Protein 8B97 (pdb70)

Sequence (151 aa):
SNEYNPPLGIAFRLCGLASDRVLFSRVSPSPEVFHHPKSEVYPPDQWFVAIIPPGSGQNAGCYAIKSKNNTGKVLFSRMSPDPRVGHIDGDGKYPPDNWFKFEEAGSGKYAGYFRLRAVASDTVLVSRTSTGTDTQVINYPATSAKYDDQYFTILFD

Secondary structure (DSSP, 8-state):
--EE---SSS-BEEEETTT-EEEEE-SSSS-SEEEEETTS--GGG-EEEEE--GGGTT-EEEEETTT-PEEEE-SSSS-SEEEESSSS-SGGG-EEEEE--GGGTT-EEEEEGGGTEEEEE-SSS-GGGSEEEEETTS---GGG-EEEE--

Solvent-accessible surface area: 7299 Å² total; per-residue (Å²): 118,88,93,52,92,5,49,99,83,85,31,0,3,0,7,1,51,48,11,74,61,0,3,4,0,47,103,77,88,100,60,78,24,31,3,47,59,92,99,85,73,110,96,21,0,57,0,27,7,39,75,16,91,64,184,42,68,22,12,19,0,0,47,1,126,65,30,28,41,0,2,13,0,50,116,80,87,118,87,80,16,7,23,59,81,22,84,13,142,94,91,24,0,26,0,50,0,20,32,16,86,63,156,29,65,52,57,0,0,0,54,0,83,65,15,58,1,0,3,3,0,53,68,94,51,53,84,143,61,12,19,24,5,71,63,2,109,57,46,116,118,60,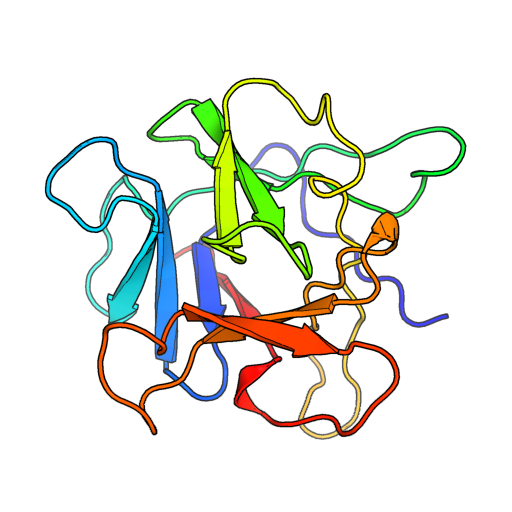24,1,10,0,25,21,44,104,127

Structure (mmCIF, N/CA/C/O backbone):
data_8B97
#
_entry.id   8B97
#
_cell.length_a   52.472
_cell.length_b   61.026
_cell.length_c   44.549
_cell.angle_alpha   90.000
_cell.angle_beta   90.000
_cell.angle_gamma   90.000
#
_symmetry.space_group_name_H-M   'P 21 21 2'
#
loop_
_entity.id
_entity.type
_entity.pdbx_description
1 polymer 'Beta-trefoil domain of the LBL lectin'
2 branched beta-D-galactopyranose-(1-4)-2-acetamido-2-deoxy-beta-D-glucopyranose
3 water water
#
loop_
_atom_site.group_PDB
_atom_site.id
_atom_site.type_symbol
_atom_site.label_atom_id
_atom_site.label_alt_id
_atom_site.label_comp_id
_atom_site.label_asym_id
_atom_site.label_entity_id
_atom_site.label_seq_id
_atom_site.pdbx_PDB_ins_code
_atom_site.Cartn_x
_atom_site.Cartn_y
_atom_site.Cartn_z
_atom_site.occupancy
_atom_site.B_iso_or_equiv
_atom_site.auth_seq_id
_atom_site.auth_comp_id
_atom_site.auth_asym_id
_atom_site.auth_atom_id
_atom_site.pdbx_PDB_model_num
ATOM 1 N N . SER A 1 2 ? 72.69073 -6.02274 50.02575 1.000 19.29817 2 SER A N 1
ATOM 2 C CA . SER A 1 2 ? 71.60711 -6.64248 50.77680 1.000 17.27266 2 SER A CA 1
ATOM 3 C C . SER A 1 2 ? 70.61550 -5.58840 51.25335 1.000 14.18989 2 SER A C 1
ATOM 4 O O . SER A 1 2 ? 70.90743 -4.39266 51.25837 1.000 13.79047 2 SER A O 1
ATOM 9 N N . ASN A 1 3 ? 69.42533 -6.04497 51.63734 1.000 12.65801 3 ASN A N 1
ATOM 10 C CA . ASN A 1 3 ? 68.42022 -5.22005 52.28951 1.000 10.90473 3 ASN A CA 1
ATOM 11 C C . ASN A 1 3 ? 67.87240 -4.12183 51.38702 1.000 8.87089 3 ASN A C 1
ATOM 12 O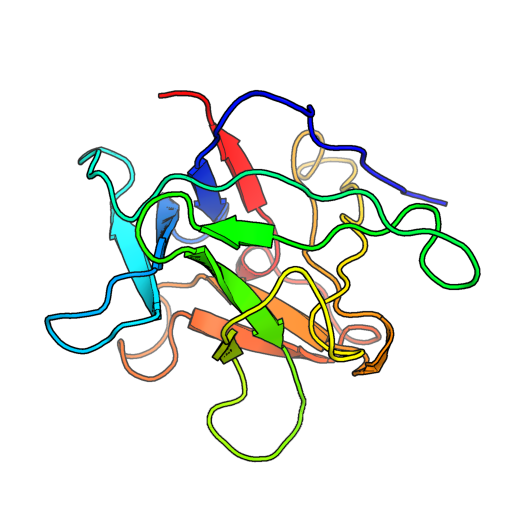 O . ASN A 1 3 ? 67.43081 -3.08639 51.88542 1.000 9.26670 3 ASN A O 1
ATOM 23 N N . GLU A 1 4 ? 67.86111 -4.31064 50.07135 1.000 9.28755 4 GLU A N 1
ATOM 24 C CA . GLU A 1 4 ? 67.20432 -3.33895 49.20962 1.000 8.23906 4 GLU A CA 1
ATOM 25 C C . GLU A 1 4 ? 65.69076 -3.49000 49.32543 1.000 6.76321 4 GLU A C 1
ATOM 26 O O . GLU A 1 4 ? 65.15344 -4.59478 49.21261 1.000 9.16284 4 GLU A O 1
ATOM 38 N N . TYR A 1 5 ? 65.00011 -2.38764 49.53781 1.000 5.94355 5 TYR A N 1
ATOM 39 C CA . TYR A 1 5 ? 63.54695 -2.33099 49.50133 1.000 5.72770 5 TYR A CA 1
ATOM 40 C C . TYR A 1 5 ? 63.14902 -1.53951 48.26289 1.000 4.83617 5 TYR A C 1
ATOM 41 O O . TYR A 1 5 ? 63.76553 -0.51547 47.95244 1.000 5.64014 5 TYR A O 1
ATOM 59 N N . ASN A 1 6 ? 62.12161 -2.01194 47.55129 1.000 5.59229 6 ASN A N 1
ATOM 60 C CA . ASN A 1 6 ? 61.63882 -1.34535 46.34477 1.000 5.91033 6 ASN A CA 1
ATOM 61 C C . ASN A 1 6 ? 60.24246 -0.79811 46.55905 1.000 5.85154 6 ASN A C 1
ATOM 62 O O . ASN A 1 6 ? 59.29167 -1.58699 46.68642 1.000 8.18798 6 ASN A O 1
ATOM 73 N N . PRO A 1 7 ? 60.05637 0.51701 46.55750 1.000 5.52787 7 PRO A N 1
ATOM 74 C CA . PRO A 1 7 ? 58.72279 1.06909 46.64512 1.000 6.23848 7 PRO A CA 1
ATOM 75 C C . PRO A 1 7 ? 57.96560 0.84353 45.35280 1.000 5.13328 7 PRO A C 1
ATOM 76 O O . PRO A 1 7 ? 58.56279 0.67869 44.27957 1.000 5.95098 7 PRO A O 1
ATOM 87 N N . PRO A 1 8 ? 56.64296 0.85499 45.41873 1.000 5.97008 8 PRO A N 1
ATOM 88 C CA . PRO A 1 8 ? 55.83565 0.77219 44.20442 1.000 5.78403 8 PRO A CA 1
ATOM 89 C C . PRO A 1 8 ? 56.02217 1.99715 43.33043 1.000 5.42632 8 PRO A C 1
ATOM 90 O O . PRO A 1 8 ? 56.25460 3.10857 43.81512 1.000 6.21153 8 PRO A O 1
ATOM 101 N N . LEU A 1 9 ? 55.85908 1.78722 42.02802 1.000 6.34934 9 LEU A N 1
ATOM 102 C CA . LEU A 1 9 ? 55.97981 2.84070 41.03717 1.000 7.51951 9 LEU A CA 1
ATOM 103 C C . LEU A 1 9 ? 54.60362 3.19607 40.50091 1.000 8.13836 9 LEU A C 1
ATOM 104 O O . LEU A 1 9 ? 53.69747 2.36623 40.48300 1.000 8.76301 9 LEU A O 1
ATOM 120 N N . GLY A 1 10 ? 54.46162 4.43839 40.04914 1.000 9.62504 10 GLY A N 1
ATOM 121 C CA . GLY A 1 10 ? 53.24315 4.82814 39.36264 1.000 11.70517 10 GLY A CA 1
ATOM 122 C C . GLY A 1 10 ? 52.02973 4.97543 40.25033 1.000 9.25376 10 GLY A C 1
ATOM 123 O O . GLY A 1 10 ? 50.89960 4.95219 39.77136 1.000 9.88706 10 GLY A O 1
ATOM 127 N N . ILE A 1 11 ? 52.23882 5.13532 41.54508 1.000 6.99998 11 ILE A N 1
ATOM 128 C CA . ILE A 1 11 ? 51.18205 5.35009 42.52351 1.000 4.70917 11 ILE A CA 1
ATOM 129 C C . ILE A 1 11 ? 51.79012 6.20866 43.61523 1.000 3.59123 11 ILE A C 1
ATOM 130 O O . ILE A 1 11 ? 52.93356 5.97532 44.02676 1.000 6.10158 11 ILE A O 1
ATOM 146 N N . ALA A 1 12 ? 51.04674 7.20234 44.07349 1.000 3.20509 12 ALA A N 1
ATOM 147 C CA . ALA A 1 12 ? 51.56932 8.05336 45.12572 1.000 3.47389 12 ALA A CA 1
ATOM 148 C C . ALA A 1 12 ? 51.36501 7.41871 46.49655 1.000 2.39633 12 ALA A C 1
ATOM 149 O O . ALA A 1 12 ? 50.40302 6.68175 46.74259 1.000 3.46931 12 ALA A O 1
ATOM 156 N N . PHE A 1 13 ? 52.29086 7.73668 47.39733 1.000 2.35860 13 PHE A N 1
ATOM 157 C CA . PHE A 1 13 ? 52.26432 7.20952 48.75150 1.000 2.41610 13 PHE A CA 1
ATOM 158 C C . PHE A 1 13 ? 52.66880 8.29123 49.73993 1.000 2.57518 13 PHE A C 1
ATOM 159 O O . PHE A 1 13 ? 53.26193 9.32150 49.38541 1.000 2.75424 13 PHE A O 1
ATOM 176 N N . ARG A 1 14 ? 52.33675 8.03143 51.00393 1.000 2.88578 14 ARG A N 1
ATOM 177 C CA . ARG A 1 14 ? 52.83466 8.80139 52.13358 1.000 2.41331 14 ARG A CA 1
ATOM 178 C C . ARG A 1 14 ? 53.95177 8.00734 52.80937 1.000 2.04632 14 ARG A C 1
ATOM 179 O O . ARG A 1 14 ? 53.95185 6.76893 52.78999 1.000 2.91479 14 ARG A O 1
ATOM 200 N N . LEU A 1 15 ? 54.89900 8.73236 53.41112 1.000 2.46704 15 LEU A N 1
ATOM 201 C CA . LEU A 1 15 ? 56.03339 8.15474 54.13268 1.000 2.20808 15 LEU A CA 1
ATOM 202 C C . LEU A 1 15 ? 55.86001 8.46883 55.61476 1.000 1.93393 15 LEU A C 1
ATOM 203 O O . LEU A 1 15 ? 55.98722 9.62897 56.01922 1.000 2.46168 15 LEU A O 1
ATOM 219 N N . CYS A 1 16 ? 55.55908 7.44537 56.40307 1.000 2.53038 16 CYS A N 1
ATOM 220 C CA . CYS A 1 16 ? 55.22128 7.60144 57.81208 1.000 2.76257 16 CYS A CA 1
ATOM 221 C C . CYS A 1 16 ? 56.35965 7.10077 58.69076 1.000 2.25733 16 CYS A C 1
ATOM 222 O O . CYS A 1 16 ? 56.82239 5.96881 58.52950 1.000 3.10289 16 CYS A O 1
ATOM 230 N N . GLY A 1 17 ? 56.77923 7.93538 59.63776 1.000 2.63107 17 GLY A N 1
ATOM 231 C CA . GLY A 1 17 ? 57.81386 7.53457 60.57018 1.000 2.70439 17 GLY A CA 1
ATOM 232 C C . GLY A 1 17 ? 57.30837 6.56674 61.63067 1.000 3.05047 17 GLY A C 1
ATOM 233 O O . GLY A 1 17 ? 56.24099 6.74825 62.22323 1.000 4.65752 17 GLY A O 1
ATOM 237 N N . LEU A 1 18 ? 58.10431 5.52975 61.88610 1.000 3.38858 18 LEU A N 1
ATOM 238 C CA . LEU A 1 18 ? 57.79515 4.56791 62.93871 1.000 4.34935 18 LEU A CA 1
ATOM 239 C C . LEU A 1 18 ? 57.71460 5.24005 64.30448 1.000 4.44232 18 LEU A C 1
ATOM 240 O O . LEU A 1 18 ? 56.77970 4.99844 65.07698 1.000 6.39406 18 LEU A O 1
ATOM 256 N N . ALA A 1 19 ? 58.71494 6.05699 64.63448 1.000 4.51952 19 ALA A N 1
ATOM 257 C CA . ALA A 1 19 ? 58.77194 6.65526 65.96370 1.000 5.49375 19 ALA A CA 1
ATOM 258 C C . ALA A 1 19 ? 57.79281 7.80869 66.11437 1.00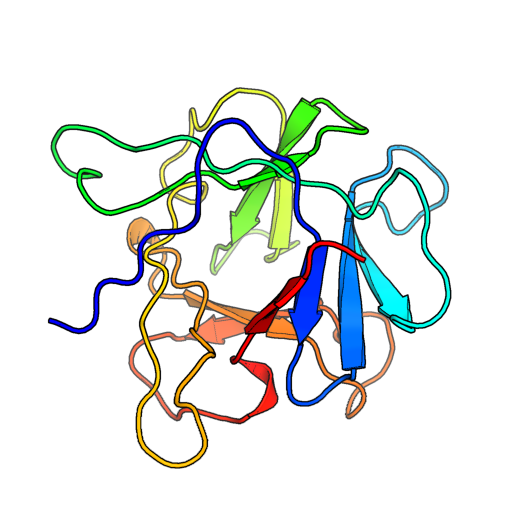0 4.73687 19 ALA A C 1
ATOM 259 O O . ALA A 1 19 ? 57.24110 8.02902 67.19443 1.000 7.50310 19 ALA A O 1
ATOM 266 N N . SER A 1 20 ? 57.56179 8.55357 65.05276 1.000 4.58233 20 SER A N 1
ATOM 267 C CA . SER A 1 20 ? 56.80925 9.79024 65.13990 1.000 4.79270 20 SER A CA 1
ATOM 268 C C . SER A 1 20 ? 55.32933 9.61243 64.85013 1.000 4.62324 20 SER A C 1
ATOM 269 O O . SER A 1 20 ? 54.53122 10.45353 65.26412 1.000 5.71398 20 SER A O 1
ATOM 277 N N . ASP A 1 21 ? 54.94652 8.57644 64.10443 1.000 4.29761 21 ASP A N 1
ATOM 278 C CA . ASP A 1 21 ? 53.58665 8.46703 63.58068 1.000 4.47615 21 ASP A CA 1
ATOM 279 C C . ASP A 1 21 ? 53.20029 9.71590 62.79387 1.000 3.78405 21 ASP A C 1
ATOM 280 O O . ASP A 1 21 ? 52.02353 10.08569 62.72203 1.000 5.11307 21 ASP A O 1
ATOM 289 N N . ARG A 1 22 ? 54.18729 10.33823 62.16027 1.000 3.04461 22 ARG A N 1
ATOM 290 C CA . ARG A 1 22 ? 53.98793 11.49802 61.31287 1.000 2.90241 22 ARG A CA 1
ATOM 291 C C . ARG A 1 22 ? 54.52049 11.21385 59.91285 1.000 2.51166 22 ARG A C 1
ATOM 292 O O . ARG A 1 22 ? 55.48613 10.46818 59.74013 1.000 2.86608 22 ARG A O 1
ATOM 313 N N . VAL A 1 23 ? 53.85822 11.82595 58.92575 1.000 2.40588 23 VAL A N 1
ATOM 314 C CA . VAL A 1 23 ? 54.20451 11.65151 57.52206 1.000 2.23781 23 VAL A CA 1
ATOM 315 C C . VAL A 1 23 ? 54.96607 12.86695 57.02485 1.000 1.74983 23 VAL A C 1
ATOM 316 O O . VAL A 1 23 ? 54.66380 14.01040 57.37314 1.000 2.32468 23 VAL A O 1
ATOM 329 N N . LEU A 1 24 ? 55.94944 12.61703 56.16843 1.000 1.95294 24 LEU A N 1
ATOM 330 C CA . LEU A 1 24 ? 56.71524 13.69793 55.57026 1.000 2.18489 24 LEU A CA 1
ATOM 331 C C . LEU A 1 24 ? 55.83665 14.51299 54.62523 1.000 1.95309 24 LEU A C 1
ATOM 332 O O . LEU A 1 24 ? 54.85215 14.02080 54.07525 1.000 2.35914 24 LEU A O 1
ATOM 348 N N . PHE A 1 25 ? 56.22449 15.76600 54.39534 1.000 2.11960 25 PHE A N 1
ATOM 349 C CA . PHE A 1 25 ? 55.52712 16.56901 53.40544 1.000 2.16223 25 PHE A CA 1
ATOM 350 C C . PHE A 1 25 ? 56.47029 17.55749 52.73887 1.000 2.28990 25 PHE A C 1
ATOM 351 O O . PHE A 1 25 ? 57.54056 17.88529 53.25798 1.000 2.51539 25 PHE A O 1
ATOM 368 N N . SER A 1 26 ? 56.01351 18.03556 51.57344 1.000 2.12628 26 SER A N 1
ATOM 369 C CA . SER A 1 26 ? 56.68839 19.03417 50.74826 1.000 2.39550 26 SER A CA 1
ATOM 370 C C . SER A 1 26 ? 55.63957 20.01677 50.25213 1.000 2.32014 26 SER A C 1
ATOM 371 O O . SER A 1 26 ? 54.70415 19.61450 49.55244 1.000 2.78266 26 SER A O 1
ATOM 379 N N . ARG A 1 27 ? 55.78297 21.28734 50.61643 1.000 2.79111 27 ARG A N 1
ATOM 380 C CA . ARG A 1 27 ? 54.84410 22.32908 50.21876 1.000 3.04509 27 ARG A CA 1
ATOM 381 C C . ARG A 1 27 ? 55.64165 23.60076 49.95789 1.000 4.20024 27 ARG A C 1
ATOM 382 O O . ARG A 1 27 ? 56.75404 23.76830 50.45087 1.000 5.52843 27 ARG A O 1
ATOM 403 N N . VAL A 1 28 ? 55.08547 24.51755 49.17694 1.000 5.68560 28 VAL A N 1
ATOM 404 C CA . VAL A 1 28 ? 55.80523 25.76943 48.96602 1.000 8.04111 28 VAL A CA 1
ATOM 405 C C . VAL A 1 28 ? 55.46905 26.80222 50.03085 1.000 6.80546 28 VAL A C 1
ATOM 406 O O . VAL A 1 28 ? 56.21872 27.77089 50.19346 1.000 8.70131 28 VAL A O 1
ATOM 419 N N . SER A 1 29 ? 54.37124 26.62205 50.75519 1.000 6.10855 29 SER A N 1
ATOM 420 C CA . SER A 1 29 ? 53.97609 27.52765 51.82023 1.000 5.98798 29 SER A CA 1
ATOM 421 C C . SER A 1 29 ? 52.98949 26.79291 52.70007 1.000 5.30088 29 SER A C 1
ATOM 422 O O . SER A 1 29 ? 52.32308 25.86615 52.23667 1.000 5.19292 29 SER A O 1
ATOM 430 N N . PRO A 1 30 ? 52.86710 27.18405 53.97106 1.000 5.66240 30 PRO A N 1
ATOM 431 C CA . PRO A 1 30 ? 53.74664 28.10014 54.69206 1.000 5.55364 30 PRO A CA 1
ATOM 432 C C . PRO A 1 30 ? 55.05894 27.40487 55.06385 1.000 5.14602 30 PRO A C 1
ATOM 433 O O . PRO A 1 30 ? 55.26044 26.22504 54.77481 1.000 4.81857 30 PRO A O 1
ATOM 444 N N . SER A 1 31 ? 55.94141 28.13941 55.71909 1.000 5.54015 31 SER A N 1
ATOM 445 C CA . SER A 1 31 ? 57.12333 27.53506 56.30991 1.000 5.35321 31 SER A CA 1
ATOM 446 C C . SER A 1 31 ? 56.73175 26.74614 57.56127 1.000 4.89071 31 SER A C 1
ATOM 447 O O . SER A 1 31 ? 55.84823 27.17583 58.30987 1.000 6.48351 31 SER A O 1
ATOM 455 N N . PRO A 1 32 ? 57.37139 25.59089 57.82687 1.000 4.69379 32 PRO A N 1
ATOM 456 C CA . PRO A 1 32 ? 58.43045 24.97152 57.03242 1.000 4.62441 32 PRO A CA 1
ATOM 457 C C . PRO A 1 32 ? 57.88603 24.27661 55.79094 1.000 3.80583 32 PRO A C 1
ATOM 458 O O . PRO A 1 32 ? 56.79644 23.69103 55.81274 1.000 3.94416 32 PRO A O 1
ATOM 469 N N . GLU A 1 33 ? 58.68050 24.32365 54.72084 1.000 4.11732 33 GLU A N 1
ATOM 470 C CA . GLU A 1 33 ? 58.29565 23.70204 53.46128 1.000 4.03932 33 GLU A CA 1
ATOM 471 C C . GLU A 1 33 ? 58.41851 22.18402 53.49685 1.000 3.41603 33 GLU A C 1
ATOM 472 O O . GLU A 1 33 ? 57.63549 21.49135 52.83500 1.000 3.45869 33 GLU A O 1
ATOM 484 N N . VAL A 1 34 ? 59.41344 21.66486 54.21234 1.000 3.24175 34 VAL A N 1
ATOM 485 C CA . VAL A 1 34 ? 59.64758 20.23068 54.34812 1.000 2.95506 34 VAL A CA 1
ATOM 486 C C . VAL A 1 34 ? 59.62303 19.92692 55.83820 1.000 3.13002 34 VAL A C 1
ATOM 487 O O . VAL A 1 34 ? 60.43355 20.47042 56.59631 1.000 4.52079 34 VAL A O 1
ATOM 500 N N . PHE A 1 35 ? 58.69332 19.08306 56.26130 1.000 2.68313 35 PHE A N 1
ATOM 501 C CA . PHE A 1 35 ? 58.50761 18.77430 57.67697 1.000 2.97704 35 PHE A CA 1
ATOM 502 C C . PHE A 1 35 ? 57.65873 17.50227 57.72784 1.000 2.24995 35 PHE A C 1
ATOM 503 O O . PHE A 1 35 ? 57.68060 16.69992 56.78821 1.000 2.85833 35 PHE A O 1
ATOM 520 N N . HIS A 1 36 ? 56.94966 17.29023 58.82972 1.000 1.94206 36 HIS A N 1
ATOM 521 C CA . HIS A 1 36 ? 56.11504 16.10779 58.97323 1.000 2.14176 36 HIS A CA 1
ATOM 522 C C . HIS A 1 36 ? 54.82687 16.48839 59.70160 1.000 2.21224 36 HIS A C 1
ATOM 523 O O . HIS A 1 36 ? 54.73419 17.54664 60.33431 1.000 3.01539 36 HIS A O 1
ATOM 537 N N . HIS A 1 37 ? 53.82199 15.61643 59.58585 1.000 2.50559 37 HIS A N 1
ATOM 538 C CA . HIS A 1 37 ? 52.47966 15.93414 60.05170 1.000 2.40427 37 HIS A CA 1
ATOM 539 C C . HIS A 1 37 ? 51.82144 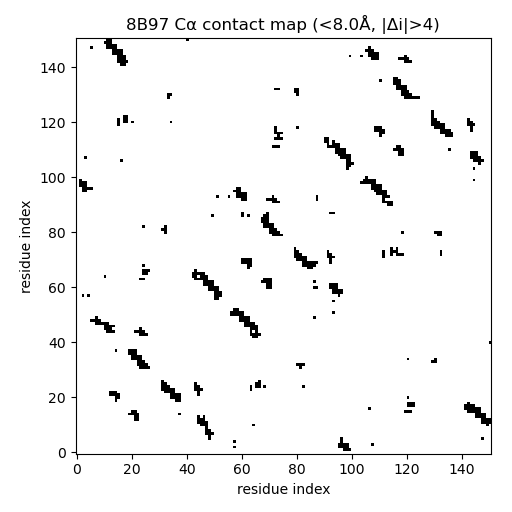14.68395 60.61645 1.000 2.35720 37 HIS A C 1
ATOM 540 O O . HIS A 1 37 ? 51.99434 13.59852 60.05552 1.000 2.74663 37 HIS A O 1
ATOM 554 N N . PRO A 1 38 ? 51.02444 14.79597 61.68404 1.000 2.81074 38 PRO A N 1
ATOM 555 C CA . PRO A 1 38 ? 50.32757 13.61384 62.21218 1.000 3.15518 38 PRO A CA 1
ATOM 556 C C . PRO A 1 38 ? 49.57752 12.84688 61.13250 1.000 3.31985 38 PRO A C 1
ATOM 557 O O . PRO A 1 38 ? 48.81988 13.40948 60.33876 1.000 3.77067 38 PRO A O 1
ATOM 568 N N . LYS A 1 39 ? 49.77372 11.52594 61.12440 1.000 3.86738 39 LYS A N 1
ATOM 569 C CA . LYS A 1 39 ? 49.30271 10.70085 60.02126 1.000 4.29996 39 LYS A CA 1
ATOM 570 C C . LYS A 1 39 ? 47.78789 10.67302 59.88539 1.000 4.33620 39 LYS A C 1
ATOM 571 O O . LYS A 1 39 ? 47.28767 10.36900 58.79723 1.000 5.23312 39 LYS A O 1
ATOM 590 N N . SER A 1 40 ? 47.04746 10.97364 60.94655 1.000 4.38399 40 SER A N 1
ATOM 591 C CA . SER A 1 40 ? 45.59288 10.93042 60.86180 1.000 4.43439 40 SER A CA 1
ATOM 592 C C . SER A 1 40 ? 45.00569 12.02617 59.98388 1.000 4.26818 40 SER A C 1
ATOM 593 O O . SER A 1 40 ? 43.83219 11.92688 59.61170 1.000 6.53244 40 SER A O 1
ATOM 601 N N . GLU A 1 41 ? 45.76497 13.05971 59.65322 1.000 3.82904 41 GLU A N 1
ATOM 602 C CA . GLU A 1 41 ? 45.28394 14.13901 58.79882 1.000 3.88289 41 GLU A CA 1
ATOM 603 C C . GLU A 1 41 ? 45.99640 14.05293 57.45677 1.000 3.34182 41 GLU A C 1
ATOM 604 O O . GLU A 1 41 ? 47.20308 14.27680 57.38263 1.000 4.81976 41 GLU A O 1
ATOM 616 N N . VAL A 1 42 ? 45.25274 13.71578 56.41622 1.000 4.14332 42 VAL A N 1
ATOM 617 C CA . VAL A 1 42 ? 45.80044 13.52719 55.08276 1.000 3.61656 42 VAL A CA 1
ATOM 618 C C . VAL A 1 42 ? 45.67072 14.83726 54.33095 1.000 3.87987 42 VAL A C 1
ATOM 619 O O . VAL A 1 42 ? 44.58343 15.42644 54.28738 1.000 7.35356 42 VAL A O 1
ATOM 632 N N . TYR A 1 43 ? 46.77492 15.30431 53.76443 1.000 3.54131 43 TYR A N 1
ATOM 633 C CA . TYR A 1 43 ? 46.81936 16.54017 53.00462 1.000 3.32384 43 TYR A CA 1
ATOM 634 C C . TYR A 1 43 ? 47.63533 16.34036 51.73779 1.000 3.02064 43 TYR A C 1
ATOM 635 O O . TYR A 1 43 ? 48.52056 15.47645 51.68177 1.000 3.13914 43 TYR A O 1
ATOM 653 N N A PRO A 1 44 ? 47.36898 17.14854 50.70684 0.604 3.99322 44 PRO A N 1
ATOM 654 N N B PRO A 1 44 ? 47.39220 17.17087 50.71822 0.396 2.14252 44 PRO A N 1
ATOM 655 C CA A PRO A 1 44 ? 48.04128 16.96572 49.40795 0.604 2.39611 44 PRO A CA 1
ATOM 656 C CA B PRO A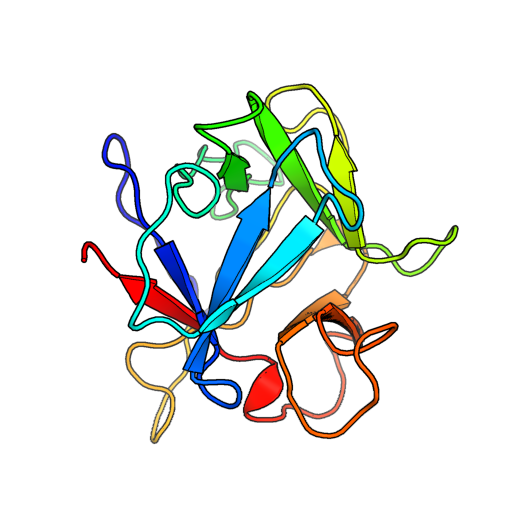 1 44 ? 48.01392 16.93510 49.40728 0.396 4.92199 44 PRO A CA 1
ATOM 657 C C A PRO A 1 44 ? 49.55646 16.95646 49.46637 0.604 1.85793 44 PRO A C 1
ATOM 658 C C B PRO A 1 44 ? 49.52928 17.04239 49.40056 0.396 6.53076 44 PRO A C 1
ATOM 659 O O A PRO A 1 44 ? 50.21074 16.21825 48.71104 0.604 3.48750 44 PRO A O 1
ATOM 660 O O B PRO A 1 44 ? 50.16026 16.47321 48.50217 0.396 4.72168 44 PRO A O 1
ATOM 681 N N . ASP A 1 45 ? 50.13231 17.74842 50.35723 1.000 2.52558 45 ASP A N 1
ATOM 682 C CA . ASP A 1 45 ? 51.57926 17.87123 50.43648 1.000 2.61843 45 ASP A CA 1
ATOM 683 C C . ASP A 1 45 ? 52.27118 16.61967 50.95688 1.000 2.06675 45 ASP A C 1
ATOM 684 O O . ASP A 1 45 ? 53.50636 16.57178 50.94328 1.000 2.50852 45 ASP A O 1
ATOM 693 N N . GLN A 1 46 ? 51.53300 15.59714 51.34795 1.000 2.11726 46 GLN A N 1
ATOM 694 C CA . GLN A 1 46 ? 52.11518 14.38279 51.89840 1.000 2.12543 46 GLN A CA 1
ATOM 695 C C . GLN A 1 46 ? 52.34993 13.29180 50.85606 1.000 2.09831 46 GLN A C 1
ATOM 696 O O . GLN A 1 46 ? 52.83611 12.21456 51.21479 1.000 2.57535 46 GLN A O 1
ATOM 710 N N . TRP A 1 47 ? 52.02308 13.53466 49.58776 1.000 2.02997 47 TRP A N 1
ATOM 711 C CA . TRP A 1 47 ? 52.04849 12.48196 48.58243 1.000 2.05946 47 TRP A CA 1
ATOM 712 C C . TRP A 1 47 ? 53.31021 12.56563 47.73685 1.000 1.96332 47 TRP A C 1
ATOM 713 O O . TRP A 1 47 ? 53.63099 13.62131 47.17230 1.000 2.62191 47 TRP A O 1
ATOM 734 N N . PHE A 1 48 ? 53.97351 11.42217 47.60566 1.000 2.15053 48 PHE A N 1
ATOM 735 C CA . PHE A 1 48 ? 55.21780 11.29794 46.87505 1.000 2.39025 48 PHE A CA 1
ATOM 736 C C . PHE A 1 48 ? 55.13851 10.11344 45.92141 1.000 2.21894 48 PHE A C 1
ATOM 737 O O . PHE A 1 48 ? 54.37712 9.17021 46.13999 1.000 3.05568 48 PHE A O 1
ATOM 754 N N . VAL A 1 49 ? 55.97339 10.15192 44.88365 1.000 2.51650 49 VAL A N 1
ATOM 755 C CA . VAL A 1 49 ? 56.22086 8.99203 44.04185 1.000 2.81029 49 VAL A CA 1
ATOM 756 C C . VAL A 1 49 ? 57.71549 8.69715 44.05134 1.000 2.59595 49 VAL A C 1
ATOM 757 O O . VAL A 1 49 ? 58.54562 9.56063 44.33334 1.000 3.66205 49 VAL A O 1
ATOM 770 N N . ALA A 1 50 ? 58.05078 7.45894 43.72088 1.000 3.05529 50 ALA A N 1
ATOM 771 C CA . ALA A 1 50 ? 59.43180 7.01639 43.65170 1.000 3.24680 50 ALA A CA 1
ATOM 772 C C . ALA A 1 50 ? 59.90511 7.02430 42.20116 1.000 3.57884 50 ALA A C 1
ATOM 773 O O . ALA A 1 50 ? 59.22152 6.49323 41.31741 1.000 5.90867 50 ALA A O 1
ATOM 780 N N A ILE A 1 51 ? 61.06898 7.61160 41.95981 0.435 5.06800 51 ILE A N 1
ATOM 781 N N B ILE A 1 51 ? 61.09007 7.58149 41.97344 0.565 2.82129 51 ILE A N 1
ATOM 782 C CA A ILE A 1 51 ? 61.69854 7.60487 40.64176 0.435 3.14105 51 ILE A CA 1
ATOM 783 C CA B ILE A 1 51 ? 61.70489 7.68910 40.65503 0.565 5.78933 51 ILE A CA 1
ATOM 784 C C A ILE A 1 51 ? 62.84331 6.60187 40.69357 0.435 3.26735 51 ILE A C 1
ATOM 785 C C B ILE A 1 51 ? 62.88432 6.71899 40.62808 0.565 3.84183 51 ILE A C 1
ATOM 786 O O A ILE A 1 51 ? 63.73526 6.75353 41.54084 0.435 3.11433 51 ILE A O 1
ATOM 787 O O B ILE A 1 51 ? 63.88922 6.97242 41.30647 0.565 3.81158 51 ILE A O 1
ATOM 818 N N A PRO A 1 52 ? 62.87446 5.59449 39.82200 0.435 3.51186 52 PRO A N 1
ATOM 819 N N B PRO A 1 52 ? 62.82652 5.61294 39.88043 0.565 5.24460 52 PRO A N 1
ATOM 820 C CA A PRO A 1 52 ? 63.95598 4.60417 39.87729 0.435 4.02168 52 PRO A CA 1
ATOM 821 C CA B PRO A 1 52 ? 63.94340 4.65746 39.90448 0.565 5.90569 52 PRO A CA 1
ATOM 822 C C A PRO A 1 52 ? 65.25495 5.14709 39.30715 0.435 9.75782 52 PRO A C 1
ATOM 823 C C B PRO A 1 52 ? 65.23877 5.25455 39.37484 0.565 3.85579 52 PRO A C 1
ATOM 824 O O A PRO A 1 52 ? 65.27950 5.77044 38.24425 0.435 5.60605 52 PRO A O 1
ATOM 825 O O B PRO A 1 52 ? 65.24660 6.04615 38.42996 0.565 7.35937 52 PRO A O 1
ATOM 846 N N . GLY A 1 53 ? 66.34959 4.86379 40.01169 1.000 6.01944 53 GLY A N 1
ATOM 847 C CA . GLY A 1 53 ? 67.66233 5.27732 39.56519 1.000 6.69519 53 GLY A CA 1
ATOM 848 C C . GLY A 1 53 ? 68.25578 4.29816 38.58442 1.000 7.04922 53 GLY A C 1
ATOM 849 O O . GLY A 1 53 ? 67.75021 3.19291 38.39420 1.000 8.99221 53 GLY A O 1
ATOM 853 N N . SER A 1 54 ? 69.35589 4.72452 37.96687 1.000 7.95068 54 SER A N 1
ATOM 854 C CA . SER A 1 54 ? 70.04760 3.92734 36.96963 1.000 9.35369 54 SER A CA 1
ATOM 855 C C . SER A 1 54 ? 71.54612 4.02617 37.21059 1.000 7.22837 54 SER A C 1
ATOM 856 O O . SER A 1 54 ? 72.02724 4.88502 37.94729 1.000 8.16129 54 SER A O 1
ATOM 864 N N . GLY A 1 55 ? 72.28677 3.13485 36.56344 1.000 8.52536 55 GLY A N 1
ATOM 865 C CA . GLY A 1 55 ? 73.73549 3.17355 36.67169 1.000 7.98612 55 GLY A CA 1
ATOM 866 C C . GLY A 1 55 ? 74.17101 2.93449 38.09724 1.000 6.46682 55 GLY A C 1
ATOM 867 O O . GLY A 1 55 ? 73.72090 1.99138 38.75554 1.000 6.88008 55 GLY A O 1
ATOM 871 N N . GLN A 1 56 ? 75.04568 3.81407 38.58041 1.000 6.94671 56 GLN A N 1
ATOM 872 C CA . GLN A 1 56 ? 75.49000 3.78977 39.96253 1.000 9.01780 56 GLN A CA 1
ATOM 873 C C . GLN A 1 56 ? 74.31307 3.82771 40.93283 1.000 8.20853 56 GLN A C 1
ATOM 874 O O . GLN A 1 56 ? 74.41835 3.32884 42.05985 1.000 9.40109 56 GLN A O 1
ATOM 888 N N . ASN A 1 57 ? 73.19117 4.41868 40.52237 1.000 7.27292 57 ASN A N 1
ATOM 889 C CA . ASN A 1 57 ? 72.01811 4.56451 41.37421 1.000 6.82450 57 ASN A CA 1
ATOM 890 C C . ASN A 1 57 ? 70.95664 3.50511 41.11863 1.000 6.22549 57 ASN A C 1
ATOM 891 O O . ASN A 1 57 ? 69.83157 3.64029 41.60551 1.000 5.98807 57 ASN A O 1
ATOM 902 N N . ALA A 1 58 ? 71.28053 2.45450 40.37407 1.000 6.72531 58 ALA A N 1
ATOM 903 C CA . ALA A 1 58 ? 70.35119 1.34572 40.23220 1.000 6.82450 58 ALA A CA 1
ATOM 904 C C . ALA A 1 58 ? 70.04310 0.79398 41.61737 1.000 6.98575 58 ALA A C 1
ATOM 905 O O . ALA A 1 58 ? 70.93998 0.61349 42.44476 1.000 9.84789 58 ALA A O 1
ATOM 912 N N . GLY A 1 59 ? 68.77002 0.52856 41.87342 1.000 7.35559 59 GLY A N 1
ATOM 913 C CA . GLY A 1 59 ? 68.35144 0.08161 43.18105 1.000 7.56659 59 GLY A CA 1
ATOM 914 C C . GLY A 1 59 ? 68.08777 1.18532 44.17569 1.000 6.65498 59 GLY A C 1
ATOM 915 O O . GLY A 1 59 ? 67.67219 0.88915 45.30774 1.000 8.46301 59 GLY A O 1
ATOM 919 N N . CYS A 1 60 ? 68.31183 2.44050 43.79881 1.000 5.41187 60 CYS A N 1
ATOM 920 C CA . CYS A 1 60 ? 67.98135 3.60241 44.60467 1.000 4.92223 60 CYS A CA 1
ATOM 921 C C . CYS A 1 60 ? 66.85700 4.36584 43.91968 1.000 4.28994 60 CYS A C 1
ATOM 922 O O . CYS A 1 60 ? 66.53949 4.11537 42.74664 1.000 5.13541 60 CYS A O 1
ATOM 930 N N . TYR A 1 61 ? 66.27418 5.30844 44.65625 1.000 3.89211 61 TYR A N 1
ATOM 931 C CA . TYR A 1 61 ? 65.10648 6.04547 44.19764 1.000 3.62258 61 TYR A CA 1
ATOM 932 C C . TYR A 1 61 ? 65.20552 7.49527 44.62822 1.000 3.32273 61 TYR A C 1
ATOM 933 O O . TYR A 1 61 ? 65.68230 7.78972 45.73139 1.000 3.92424 61 TYR A O 1
ATOM 951 N N . ALA A 1 62 ? 64.71971 8.39110 43.77572 1.000 3.27338 62 ALA A N 1
ATOM 952 C CA . ALA A 1 62 ? 64.43894 9.75355 44.19472 1.000 3.35576 62 ALA A CA 1
ATOM 953 C C . ALA A 1 62 ? 62.98849 9.81481 44.65545 1.000 2.72330 62 ALA A C 1
ATOM 954 O O . ALA A 1 62 ? 62.14378 9.05109 44.18841 1.000 4.19916 62 ALA A O 1
ATOM 961 N N . ILE A 1 63 ? 62.72153 10.69595 45.60345 1.000 2.55455 63 ILE A N 1
ATOM 962 C CA . ILE A 1 63 ? 61.43682 10.77536 46.27966 1.000 2.43212 63 ILE A CA 1
ATOM 963 C C . ILE A 1 63 ? 60.83315 12.10982 45.87355 1.000 2.33983 63 ILE A C 1
ATOM 964 O O . ILE A 1 63 ? 61.25627 13.16894 46.35024 1.000 2.81794 63 ILE A O 1
ATOM 980 N N . LYS A 1 64 ? 59.87109 12.05674 44.95603 1.000 2.48824 64 LYS A N 1
ATOM 981 C CA . LYS A 1 64 ? 59.36144 13.23380 44.27195 1.000 2.59609 64 LYS A CA 1
ATOM 982 C C . LYS A 1 64 ? 57.98507 13.61059 44.79923 1.000 2.49201 64 LYS A C 1
ATOM 983 O O . LYS A 1 64 ? 57.04948 12.80651 44.78073 1.000 3.06091 64 LYS A O 1
ATOM 1002 N N . SER A 1 65 ? 57.85737 14.85040 45.24414 1.000 2.45493 65 SER A N 1
ATOM 1003 C CA . SER A 1 65 ? 56.58665 15.37074 45.70618 1.000 2.74641 65 SER A CA 1
ATOM 1004 C C . SER A 1 65 ? 55.61427 15.55940 44.54856 1.000 2.63328 65 SER A C 1
ATOM 1005 O O . SER A 1 65 ? 55.91780 16.25575 43.57617 1.000 3.52329 65 SER A O 1
ATOM 1013 N N . LYS A 1 66 ? 54.40793 15.01035 44.68844 1.000 2.94711 66 LYS A N 1
ATOM 1014 C CA . LYS A 1 66 ? 53.34084 15.28084 43.73442 1.000 4.01870 66 LYS A CA 1
ATOM 1015 C C . LYS A 1 66 ? 52.74775 16.66446 43.92653 1.000 3.19046 66 LYS A C 1
ATOM 1016 O O . LYS A 1 66 ? 52.03319 17.15357 43.04656 1.000 5.70922 66 LYS A O 1
ATOM 1035 N N A ASN A 1 67 ? 53.05850 17.31811 45.04533 0.597 4.83808 67 ASN A N 1
ATOM 1036 N N B ASN A 1 67 ? 53.00513 17.28838 45.07285 0.403 2.64106 67 ASN A N 1
ATOM 1037 C CA A ASN A 1 67 ? 52.49985 18.61061 45.40964 0.597 3.69232 67 ASN A CA 1
ATOM 1038 C CA B ASN A 1 67 ? 52.49761 18.62600 45.33130 0.403 3.47394 67 ASN A CA 1
ATOM 1039 C C A ASN A 1 67 ? 53.34618 19.79246 44.94640 0.597 3.70913 67 ASN A C 1
ATOM 1040 C C B ASN A 1 67 ? 53.38256 19.68610 44.69007 0.403 3.45647 67 ASN A C 1
ATOM 1041 O O A ASN A 1 67 ? 52.79350 20.84259 44.59037 0.597 4.10588 67 ASN A O 1
ATOM 1042 O O B ASN A 1 67 ? 52.91434 20.49150 43.87910 0.403 4.68341 67 ASN A O 1
ATOM 1063 N N . THR A 1 68 ? 54.67646 19.65359 44.97989 1.000 3.10961 68 THR A N 1
ATOM 1064 C CA . THR A 1 68 ? 55.58033 20.71249 44.55777 1.000 3.07344 68 THR A CA 1
ATOM 1065 C C . THR A 1 68 ? 56.41464 20.34649 43.33283 1.000 3.06237 68 THR A C 1
ATOM 1066 O O . THR A 1 68 ? 57.05418 21.23443 42.75352 1.000 4.10069 68 THR A O 1
ATOM 1077 N N . GLY A 1 69 ? 56.48601 19.06536 42.98398 1.000 3.12677 69 GLY A N 1
ATOM 1078 C CA . GLY A 1 69 ? 57.38872 18.60441 41.96201 1.000 3.79639 69 GLY A CA 1
ATOM 1079 C C . GLY A 1 69 ? 58.82244 18.44565 42.41004 1.000 3.36891 69 GLY A C 1
ATOM 1080 O O . GLY A 1 69 ? 59.65852 17.97814 41.62383 1.000 5.45224 69 GLY A O 1
ATOM 1084 N N . LYS A 1 70 ? 59.14088 18.81932 43.63971 1.000 3.04846 70 LYS A N 1
ATOM 1085 C CA . LYS A 1 70 ? 60.51125 18.76819 44.11575 1.000 2.91713 70 LYS A CA 1
ATOM 1086 C C . LYS A 1 70 ? 60.83944 17.38100 44.65194 1.000 2.49903 70 LYS A C 1
ATOM 1087 O O . LYS A 1 70 ? 59.95230 16.65203 45.09396 1.000 3.95766 70 LYS A O 1
ATOM 1106 N N . VAL A 1 71 ? 62.12931 17.02778 44.62782 1.000 2.62452 71 VAL A N 1
ATOM 1107 C CA . VAL A 1 71 ? 62.60373 15.79233 45.22770 1.000 2.06997 71 VAL A CA 1
ATOM 1108 C C . VAL A 1 71 ? 63.27025 16.09847 46.56286 1.000 1.93528 71 VAL A C 1
ATOM 1109 O O . VAL A 1 71 ? 63.84704 17.17442 46.76652 1.000 2.93543 71 VAL A O 1
ATOM 1122 N N . LEU A 1 72 ? 63.21612 15.13583 47.47699 1.000 2.20717 72 LEU A N 1
ATOM 1123 C CA . LEU A 1 72 ? 63.86917 15.29920 48.76745 1.000 2.75915 72 LEU A CA 1
ATOM 1124 C C . LEU A 1 72 ? 65.38965 15.19189 48.61938 1.000 2.18182 72 LEU A C 1
ATOM 1125 O O . LEU A 1 72 ? 65.90220 14.51692 47.72550 1.000 2.98442 72 LEU A O 1
ATOM 1141 N N . PHE A 1 73 ? 66.10810 15.83549 49.53786 1.000 2.72892 73 PHE A N 1
ATOM 1142 C CA . PHE A 1 73 ? 67.54395 15.66894 49.65038 1.000 2.77352 73 PHE A CA 1
ATOM 1143 C C . PHE A 1 73 ? 67.95337 15.48000 51.10718 1.000 2.69829 73 PHE A C 1
ATOM 1144 O O . PHE A 1 73 ? 67.27512 15.92337 52.03444 1.000 2.98591 73 PHE A O 1
ATOM 1161 N N . SER A 1 74 ? 69.11441 14.85109 51.28315 1.000 2.78154 74 SER A N 1
ATOM 1162 C CA . SER A 1 74 ? 69.69946 14.64070 52.60313 1.000 2.73751 74 SER A CA 1
ATOM 1163 C C . SER A 1 74 ? 71.21302 14.70838 52.47030 1.000 3.39294 74 SER A C 1
ATOM 1164 O O . SER A 1 74 ? 71.79210 13.93239 51.70056 1.000 3.82868 74 SER A O 1
ATOM 1172 N N . ARG A 1 75 ? 71.84303 15.60811 53.22496 1.000 4.25276 75 ARG A N 1
ATOM 1173 C CA . ARG A 1 75 ? 73.27806 15.85483 53.12143 1.000 5.20660 75 ARG A CA 1
ATOM 1174 C C . ARG A 1 75 ? 73.83890 16.17392 54.51182 1.000 6.20342 75 ARG A C 1
ATOM 1175 O O . ARG A 1 75 ? 73.10488 16.50604 55.44428 1.000 6.95557 75 ARG A O 1
ATOM 1196 N N . MET A 1 76 ? 75.15970 16.10741 54.65281 1.000 7.38279 76 MET A N 1
ATOM 1197 C CA . MET A 1 76 ? 75.73850 16.49026 55.93713 1.000 9.45675 76 MET A CA 1
ATOM 1198 C C . MET A 1 76 ? 75.95487 17.99168 56.05614 1.000 11.31829 76 MET A C 1
ATOM 1199 O O . MET A 1 76 ? 75.97940 18.52532 57.17152 1.000 12.01523 76 MET A O 1
ATOM 1213 N N . SER A 1 77 ? 76.07730 18.67620 54.92996 1.000 9.56924 77 SER A N 1
ATOM 1214 C CA . SER A 1 77 ? 76.27365 20.11512 54.85713 1.000 10.77234 77 SER A CA 1
ATOM 1215 C C . SER A 1 77 ? 76.09514 20.51468 53.39780 1.000 10.38791 77 SER A C 1
ATOM 1216 O O . SER A 1 77 ? 76.21349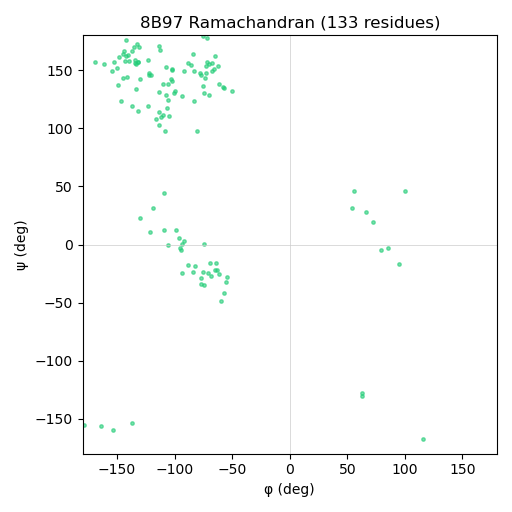 19.66956 52.51121 1.000 10.85556 77 SER A O 1
ATOM 1224 N N . PRO A 1 78 ? 75.76782 21.77937 53.12323 1.000 11.09303 78 PRO A N 1
ATOM 1225 C CA . PRO A 1 78 ? 75.46655 22.84351 54.07523 1.000 10.11786 78 PRO A CA 1
ATOM 1226 C C . PRO A 1 78 ? 74.11274 22.62967 54.73552 1.000 8.72629 78 PRO A C 1
ATOM 1227 O O . PRO A 1 78 ? 73.40096 21.66788 54.42630 1.000 8.30134 78 PRO A O 1
ATOM 1238 N N . ASP A 1 79 ? 73.77770 23.52686 55.64188 1.000 9.27541 79 ASP A N 1
ATOM 1239 C CA . ASP A 1 79 ? 72.44672 23.59011 56.19912 1.000 8.98296 79 ASP A CA 1
ATOM 1240 C C . ASP A 1 79 ? 71.52555 24.27420 55.19549 1.000 8.27071 79 ASP A C 1
ATOM 1241 O O . ASP A 1 79 ? 71.95447 25.16755 54.45697 1.000 9.68619 79 ASP A O 1
ATOM 1250 N N . PRO A 1 80 ? 70.24892 23.89009 55.15660 1.000 8.34525 80 PRO A N 1
ATOM 1251 C CA . PRO A 1 80 ? 69.65637 22.80033 55.93070 1.000 8.10859 80 PRO A CA 1
ATOM 1252 C C . PRO A 1 80 ? 70.10312 21.44170 55.40426 1.000 6.50863 80 PRO A C 1
ATOM 1253 O O . PRO A 1 80 ? 70.31357 21.25180 54.20026 1.000 6.12540 80 PRO A O 1
ATOM 1264 N N . ARG A 1 81 ? 70.22529 20.47569 56.31006 1.000 5.91988 81 ARG A N 1
ATOM 1265 C CA . ARG A 1 81 ? 70.70718 19.14902 55.94238 1.000 6.10902 81 ARG A CA 1
ATOM 1266 C C . ARG A 1 81 ? 69.66373 18.32417 55.20508 1.000 4.48400 81 ARG A C 1
ATOM 1267 O O . ARG A 1 81 ? 70.03016 17.39678 54.47767 1.000 5.07005 81 ARG A O 1
ATOM 1288 N N . VAL A 1 82 ? 68.38150 18.63035 55.38568 1.000 4.82691 82 VAL A N 1
ATOM 1289 C CA . VAL A 1 82 ? 67.28832 17.94670 54.70491 1.000 4.17625 82 VAL A CA 1
ATOM 1290 C C . VAL A 1 82 ? 66.38134 19.00111 54.10043 1.000 4.09491 82 VAL A C 1
ATOM 1291 O O . VAL A 1 82 ? 66.18077 20.07758 54.67809 1.000 7.37170 82 VAL A O 1
ATOM 1304 N N . GLY A 1 83 ? 65.85928 18.71520 52.91856 1.000 3.47370 83 GLY A N 1
ATOM 1305 C CA . GLY A 1 83 ? 64.98343 19.65476 52.26587 1.000 3.35320 83 GLY A CA 1
ATOM 1306 C C . GLY A 1 83 ? 64.49979 19.08516 50.96035 1.000 2.62042 83 GLY A C 1
ATOM 1307 O O . GLY A 1 83 ? 64.43484 17.86857 50.79259 1.000 3.02608 83 GLY A O 1
ATOM 1311 N N . HIS A 1 84 ? 64.12741 19.97519 50.05034 1.000 2.89790 84 HIS A N 1
ATOM 1312 C CA . HIS A 1 84 ? 63.64027 19.57388 48.74355 1.000 3.02367 84 HIS A CA 1
ATOM 1313 C C . HIS A 1 84 ? 64.20820 20.51292 47.68860 1.000 2.77669 84 HIS A C 1
ATOM 1314 O O . HIS A 1 84 ? 64.61770 21.63608 47.98732 1.000 3.57445 84 HIS A O 1
ATOM 1328 N N . ILE A 1 85 ? 64.23424 20.03006 46.44280 1.000 2.98017 85 ILE A N 1
ATOM 1329 C CA . ILE A 1 85 ? 64.83038 20.78353 45.34078 1.000 3.39741 85 ILE A CA 1
ATOM 1330 C C . ILE A 1 85 ? 64.19025 20.35825 44.02500 1.000 3.75914 85 ILE A C 1
ATOM 1331 O O . ILE A 1 85 ? 63.77939 19.20747 43.85923 1.000 3.56705 85 ILE A O 1
ATOM 1347 N N . ASP A 1 86 ? 64.11817 21.29436 43.08330 1.000 4.45398 86 ASP A N 1
ATOM 1348 C CA . ASP A 1 86 ? 63.52825 20.98706 41.79264 1.000 5.43078 86 ASP A CA 1
ATOM 1349 C C . ASP A 1 86 ? 64.30412 19.90218 41.06433 1.000 5.83175 86 ASP A C 1
ATOM 1350 O O . ASP A 1 86 ? 65.50997 19.71679 41.25924 1.000 6.16272 86 ASP A O 1
ATOM 1359 N N . GLY A 1 87 ? 63.57401 19.20510 40.19735 1.000 7.73900 87 GLY A N 1
ATOM 1360 C CA . GLY A 1 87 ? 64.11198 18.25123 39.26286 1.000 7.83094 87 GLY A CA 1
ATOM 1361 C C . GLY A 1 87 ? 63.61085 16.85465 39.54142 1.000 6.89062 87 GLY A C 1
ATOM 1362 O O . GLY A 1 87 ? 62.63612 16.63533 40.26960 1.000 8.94439 87 GLY A O 1
ATOM 1366 N N . ASP A 1 88 ? 64.25966 15.90179 38.90088 1.000 7.51823 88 ASP A N 1
ATOM 1367 C CA . ASP A 1 88 ? 63.91537 14.49834 39.01701 1.000 6.51618 88 ASP A CA 1
ATOM 1368 C C . ASP A 1 88 ? 65.08690 13.72270 39.58239 1.000 6.33891 88 ASP A C 1
ATOM 1369 O O . ASP A 1 88 ? 65.27009 12.55061 39.25264 1.000 9.11759 88 ASP A O 1
ATOM 1378 N N . GLY A 1 89 ? 65.89052 14.36762 40.42762 1.000 4.33924 89 GLY A N 1
ATOM 1379 C CA . GLY A 1 89 ? 67.06542 13.72228 40.96943 1.000 4.30678 89 GLY A CA 1
ATOM 1380 C C . GLY A 1 89 ? 68.35413 14.11496 40.27879 1.000 4.38961 89 GLY A C 1
ATOM 1381 O O . GLY A 1 89 ? 69.19340 13.26107 39.97593 1.000 4.83042 89 GLY A O 1
ATOM 1385 N N . LYS A 1 90 ? 68.54695 15.41621 40.05488 1.000 3.53938 90 LYS A N 1
ATOM 1386 C CA . LYS A 1 90 ? 69.74126 15.93118 39.40304 1.000 3.97645 90 LYS A CA 1
ATOM 1387 C C . LYS A 1 90 ? 70.99370 15.83103 40.26159 1.000 3.03468 90 LYS A C 1
ATOM 1388 O O . LYS A 1 90 ? 72.10315 15.84650 39.71996 1.000 3.14694 90 LYS A O 1
ATOM 1407 N N . TYR A 1 91 ? 70.83980 15.78857 41.60317 1.000 2.81200 91 TYR A N 1
ATOM 1408 C CA . TYR A 1 91 ? 71.95361 15.87141 42.53151 1.000 2.65677 91 TYR A CA 1
ATOM 1409 C C . TYR A 1 91 ? 72.17123 14.53863 43.23532 1.000 2.65415 91 TYR A C 1
ATOM 1410 O O . TYR A 1 91 ? 71.21648 13.80048 43.48807 1.000 3.16064 91 TYR A O 1
ATOM 1428 N N A PRO A 1 92 ? 73.42443 14.21456 43.60329 0.629 3.20940 92 PRO A N 1
ATOM 1429 N N B PRO A 1 92 ? 73.40742 14.23636 43.60872 0.371 1.88662 92 PRO A N 1
ATOM 1430 C CA A PRO A 1 92 ? 73.67523 12.91211 44.25308 0.629 2.57827 92 PRO A CA 1
ATOM 1431 C CA B PRO A 1 92 ? 73.67947 12.92014 44.19607 0.371 3.95147 92 PRO A CA 1
ATOM 1432 C C A PRO A 1 92 ? 72.87253 12.69320 45.51948 0.629 1.88031 92 PRO A C 1
ATOM 1433 C C B PRO A 1 92 ? 73.01142 12.68802 45.54769 0.371 3.07031 92 PRO A C 1
ATOM 1434 O O A PRO A 1 92 ? 72.42923 11.56896 45.79673 0.629 2.68850 92 PRO A O 1
ATOM 1435 O O B PRO A 1 92 ? 72.77464 11.52487 45.89109 0.371 4.45432 92 PRO A O 1
ATOM 1456 N N . ASP A 1 93 ? 72.69161 13.73652 46.31041 1.000 2.79594 93 ASP A N 1
ATOM 1457 C CA . ASP A 1 93 ? 71.99595 13.62087 47.58629 1.000 2.94362 93 ASP A CA 1
ATOM 1458 C C . ASP A 1 93 ? 70.47712 13.56301 47.43782 1.000 2.64940 93 ASP A C 1
ATOM 1459 O O . ASP A 1 93 ? 69.75413 13.63299 48.44314 1.000 3.11726 93 ASP A O 1
ATOM 1468 N N . ASN A 1 94 ? 69.98803 13.35468 46.21501 1.000 2.45454 94 ASN A N 1
ATOM 1469 C CA . ASN A 1 94 ? 68.59413 13.06885 45.94838 1.000 2.58791 94 ASN A CA 1
ATOM 1470 C C . ASN A 1 94 ? 68.30389 11.56930 45.85476 1.000 2.28007 94 ASN A C 1
ATOM 1471 O O . ASN A 1 94 ? 67.14683 11.18320 45.67105 1.000 3.47304 94 ASN A O 1
ATOM 1482 N N . TRP A 1 95 ? 69.32651 10.71661 45.92559 1.000 2.59837 95 TRP A N 1
ATOM 1483 C CA . TRP A 1 95 ? 69.18217 9.29674 45.62640 1.000 2.75033 95 TRP A CA 1
ATOM 1484 C C . TRP A 1 95 ? 69.22527 8.48568 46.91665 1.000 2.62083 95 TRP A C 1
ATOM 1485 O O . TRP A 1 95 ? 70.23138 8.47276 47.63632 1.000 3.75983 95 TRP A O 1
ATOM 1506 N N . PHE A 1 96 ? 68.12125 7.80109 47.19869 1.000 2.70460 96 PHE A N 1
ATOM 1507 C CA . PHE A 1 96 ? 67.94571 7.06562 48.43493 1.000 3.04648 96 PHE A CA 1
ATOM 1508 C C . PHE A 1 96 ? 67.88595 5.56858 48.18394 1.000 3.23450 96 PHE A C 1
ATOM 1509 O O . PHE A 1 96 ? 67.10125 5.09186 47.35442 1.000 4.38478 96 PHE A O 1
ATOM 1526 N N . LYS A 1 97 ? 68.66795 4.82396 48.95327 1.000 3.11518 97 LYS A N 1
ATOM 1527 C CA . LYS A 1 97 ? 68.41619 3.40538 49.13497 1.000 3.72023 97 LYS A CA 1
ATOM 1528 C C . LYS A 1 97 ? 67.36627 3.27861 50.22622 1.000 3.35450 97 LYS A C 1
ATOM 1529 O O . LYS A 1 97 ? 67.55177 3.80600 51.33033 1.000 4.49619 97 LYS A O 1
ATOM 1548 N N . PHE A 1 98 ? 66.25410 2.62390 49.91267 1.000 3.57091 98 PHE A N 1
ATOM 1549 C CA . PHE A 1 98 ? 65.29879 2.22192 50.93247 1.000 3.64371 98 PHE A CA 1
ATOM 1550 C C . PHE A 1 98 ? 65.90117 0.95760 51.54894 1.000 3.15918 98 PHE A C 1
ATOM 1551 O O . PHE A 1 98 ? 65.95651 -0.09128 50.90095 1.000 4.38283 98 PHE A O 1
ATOM 1568 N N A GLU A 1 99 ? 66.38629 1.06010 52.78109 0.646 4.43302 99 GLU A N 1
ATOM 1569 N N B GLU A 1 99 ? 66.42033 1.09071 52.77118 0.354 4.08679 99 GLU A N 1
ATOM 1570 C CA A GLU A 1 99 ? 67.16498 0.00111 53.42534 0.646 3.95843 99 GLU A CA 1
ATOM 1571 C CA B GLU A 1 99 ? 67.13330 0.02305 53.46445 0.354 6.28324 99 GLU A CA 1
ATOM 1572 C C A GLU A 1 99 ? 66.22226 -0.79266 54.32271 0.646 3.49454 99 GLU A C 1
ATOM 1573 C C B GLU A 1 99 ? 66.11788 -0.76652 54.27380 0.354 9.47616 99 GLU A C 1
ATOM 1574 O O A GLU A 1 99 ? 65.84450 -0.33098 55.40423 0.646 4.07235 99 GLU A O 1
ATOM 1575 O O B GLU A 1 99 ? 65.58665 -0.26593 55.26654 0.354 5.96307 99 GLU A O 1
ATOM 1598 N N . ALA A 1 100 ? 65.84664 -1.99443 53.86034 1.000 5.65943 100 ALA A N 1
ATOM 1599 C CA . ALA A 1 100 ? 64.79728 -2.77401 54.50308 1.000 6.45749 100 ALA A CA 1
ATOM 1600 C C . ALA A 1 100 ? 65.16236 -3.13417 55.93028 1.000 6.45707 100 ALA A C 1
ATOM 1601 O O . ALA A 1 100 ? 66.27610 -3.58153 56.20646 1.000 8.72424 100 ALA A O 1
ATOM 1608 N N . GLY A 1 101 ? 64.19259 -2.97946 56.82976 1.000 6.82233 101 GLY A N 1
ATOM 1609 C CA . GLY A 1 101 ? 64.35049 -3.45794 58.18416 1.000 7.42452 101 GLY A CA 1
ATOM 1610 C C . GLY A 1 101 ? 64.00886 -4.92961 58.33577 1.000 7.12206 101 GLY A C 1
ATOM 1611 O O . GLY A 1 101 ? 63.37472 -5.53629 57.47501 1.000 8.92308 101 GLY A O 1
ATOM 1615 N N . SER A 1 102 ? 64.45819 -5.49090 59.46175 1.000 7.40771 102 SER A N 1
ATOM 1616 C CA . SER A 1 102 ? 64.16317 -6.85840 59.87094 1.000 7.79426 102 SER A CA 1
ATOM 1617 C C . SER A 1 102 ? 63.68172 -6.87761 61.32325 1.000 8.07790 102 SER A C 1
ATOM 1618 O O . SER A 1 102 ? 63.76610 -5.88522 62.05328 1.000 8.54923 102 SER A O 1
ATOM 1626 N N . GLY A 1 103 ? 63.18025 -8.03629 61.75176 1.000 12.45022 103 GLY A N 1
ATOM 1627 C CA . GLY A 1 103 ? 62.69440 -8.15726 63.12029 1.000 14.32946 103 GLY A CA 1
ATOM 1628 C C . GLY A 1 103 ? 61.52378 -7.22571 63.37388 1.000 13.56945 103 GLY A C 1
ATOM 1629 O O . GLY A 1 103 ? 60.53858 -7.21570 62.62818 1.000 13.38945 103 GLY A O 1
ATOM 1633 N N . LYS A 1 104 ? 61.62744 -6.42270 64.43935 1.000 14.31644 104 LYS A N 1
ATOM 1634 C CA . LYS A 1 104 ? 60.57644 -5.45582 64.73975 1.000 16.61653 104 LYS A CA 1
ATOM 1635 C C . LYS A 1 104 ? 60.44478 -4.39523 63.65658 1.000 11.80475 104 LYS A C 1
ATOM 1636 O O . LYS A 1 104 ? 59.43440 -3.68374 63.61578 1.000 15.83234 104 LYS A O 1
ATOM 1655 N N . TYR A 1 105 ? 61.44014 -4.26818 62.78133 1.000 9.90962 105 TYR A N 1
ATOM 1656 C CA . TYR A 1 105 ? 61.39965 -3.32749 61.67480 1.000 7.95937 105 TYR A CA 1
ATOM 1657 C C . TYR A 1 105 ? 60.92666 -3.94862 60.35822 1.000 7.26564 105 TYR A C 1
ATOM 1658 O O . TYR A 1 105 ? 60.95292 -3.26553 59.32506 1.000 6.34361 105 TYR A O 1
ATOM 1676 N N . ALA A 1 106 ? 60.49599 -5.20836 60.35874 1.000 8.48781 106 ALA A N 1
ATOM 1677 C CA . ALA A 1 106 ? 59.93077 -5.77069 59.14153 1.000 8.79660 106 ALA A CA 1
ATOM 1678 C C . ALA A 1 106 ? 58.76029 -4.90555 58.69049 1.000 9.00301 106 ALA A C 1
ATOM 1679 O O . ALA A 1 106 ? 57.93018 -4.48767 59.50438 1.000 11.60998 106 ALA A O 1
ATOM 1686 N N . GLY A 1 107 ? 58.70857 -4.61028 57.39346 1.000 9.82288 107 GLY A N 1
ATOM 1687 C CA . GLY A 1 107 ? 57.72441 -3.69179 56.84365 1.000 10.11023 107 GLY A CA 1
ATOM 1688 C C . GLY A 1 107 ? 58.20226 -2.25438 56.69865 1.000 7.05369 107 GLY A C 1
ATOM 1689 O O . GLY A 1 107 ? 57.57431 -1.45792 55.97648 1.000 8.08968 107 GLY A O 1
ATOM 1693 N N . TYR A 1 108 ? 59.28245 -1.90610 57.37941 1.000 5.96081 108 TYR A N 1
ATOM 1694 C CA . TYR A 1 108 ? 59.82591 -0.56287 57.43465 1.000 5.34771 108 TYR A CA 1
ATOM 1695 C C . TYR A 1 108 ? 61.18224 -0.53857 56.75185 1.000 5.09870 108 TYR A C 1
ATOM 1696 O O . TYR A 1 108 ? 61.75772 -1.58020 56.41898 1.000 5.65477 108 TYR A O 1
ATOM 1714 N N . PHE A 1 109 ? 61.69719 0.67529 56.56614 1.000 3.25341 109 PHE A N 1
ATOM 1715 C CA . PHE A 1 109 ? 62.99373 0.86876 55.93484 1.000 3.19986 109 PHE A CA 1
ATOM 1716 C C . PHE A 1 109 ? 63.59151 2.17430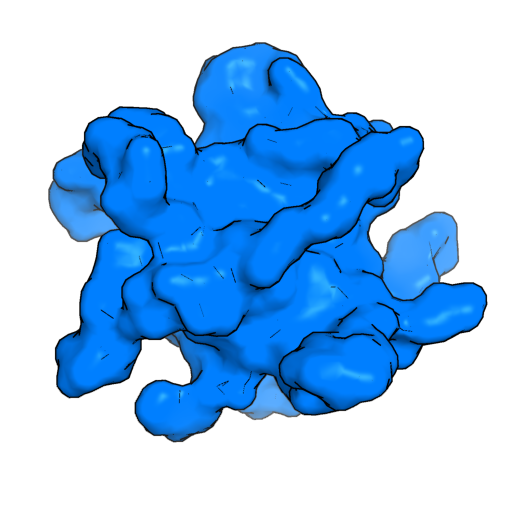 56.44402 1.000 2.93091 109 PHE A C 1
ATOM 1717 O O . PHE A 1 109 ? 62.87364 3.08443 56.87168 1.000 2.98630 109 PHE A O 1
ATOM 1734 N N . ARG A 1 110 ? 64.91507 2.27770 56.35991 1.000 3.17005 110 ARG A N 1
ATOM 1735 C CA . ARG A 1 110 ? 65.57351 3.57052 56.46511 1.000 2.96946 110 ARG A CA 1
ATOM 1736 C C . ARG A 1 110 ? 65.66022 4.19504 55.07457 1.000 2.94019 110 ARG A C 1
ATOM 1737 O O . ARG A 1 110 ? 65.64457 3.49586 54.06106 1.000 3.99857 110 ARG A O 1
ATOM 1758 N N . LEU A 1 111 ? 65.75924 5.51315 55.03461 1.000 2.84782 111 LEU A N 1
ATOM 1759 C CA . LEU A 1 111 ? 65.91760 6.27350 53.79432 1.000 2.91529 111 LEU A CA 1
ATOM 1760 C C . LEU A 1 111 ? 67.35390 6.77965 53.78332 1.000 2.83573 111 LEU A C 1
ATOM 1761 O O . LEU A 1 111 ? 67.67689 7.78280 54.42335 1.000 3.20659 111 LEU A O 1
ATOM 1777 N N . ARG A 1 112 ? 68.21643 6.04990 53.08018 1.000 3.19684 112 ARG A N 1
ATOM 1778 C CA . ARG A 1 112 ? 69.65729 6.23276 53.15224 1.000 3.13586 112 ARG A CA 1
ATOM 1779 C C . ARG A 1 112 ? 70.13113 6.94555 51.89225 1.000 3.33238 112 ARG A C 1
ATOM 1780 O O . ARG A 1 112 ? 70.12431 6.37073 50.79730 1.000 3.98728 112 ARG A O 1
ATOM 1801 N N . ALA A 1 113 ? 70.56667 8.19267 52.04829 1.000 3.69493 113 ALA A N 1
ATOM 1802 C CA . ALA A 1 113 ? 71.14930 8.95338 50.94810 1.000 3.64315 113 ALA A CA 1
ATOM 1803 C C . ALA A 1 113 ? 72.58782 8.48788 50.82094 1.000 4.48782 113 ALA A C 1
ATOM 1804 O O . ALA A 1 113 ? 73.47795 8.91125 51.56462 1.000 5.34316 113 ALA A O 1
ATOM 1811 N N . VAL A 1 114 ? 72.79375 7.57325 49.87778 1.000 5.66296 114 VAL A N 1
ATOM 1812 C CA . VAL A 1 114 ? 74.06129 6.86195 49.76832 1.000 7.19902 114 VAL A CA 1
ATOM 1813 C C 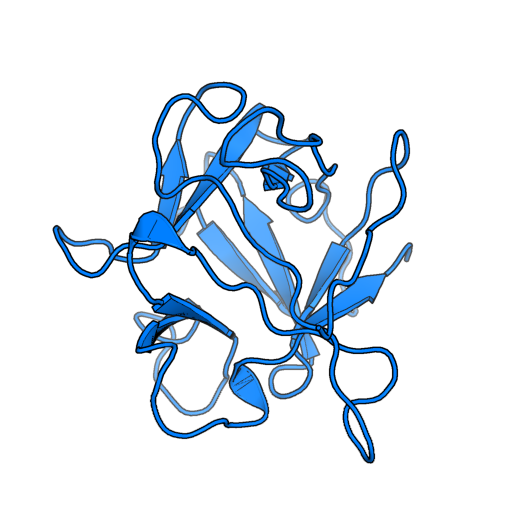. VAL A 1 114 ? 75.22307 7.83708 49.60089 1.000 5.96712 114 VAL A C 1
ATOM 1814 O O . VAL A 1 114 ? 76.28491 7.67290 50.21703 1.000 8.79513 114 VAL A O 1
ATOM 1827 N N . ALA A 1 115 ? 75.04259 8.87239 48.77938 1.000 5.29153 115 ALA A N 1
ATOM 1828 C CA . ALA A 1 115 ? 76.15403 9.75732 48.45040 1.000 5.50166 115 ALA A CA 1
ATOM 1829 C C . ALA A 1 115 ? 76.62487 10.58644 49.63740 1.000 5.30787 115 ALA A C 1
ATOM 1830 O O . ALA A 1 115 ? 77.78057 11.01557 49.66390 1.000 6.89956 115 ALA A O 1
ATOM 1837 N N . SER A 1 116 ? 75.74624 10.87119 50.59221 1.000 5.39446 116 SER A N 1
ATOM 1838 C CA . SER A 1 116 ? 76.10713 11.67170 51.74953 1.000 5.02141 116 SER A CA 1
ATOM 1839 C C . SER A 1 116 ? 76.26697 10.84349 53.01463 1.000 4.72773 116 SER A C 1
ATOM 1840 O O . SER A 1 116 ? 76.56942 11.41163 54.07488 1.000 6.11581 116 SER A O 1
ATOM 1848 N N . ASP A 1 117 ? 76.06232 9.53018 52.94726 1.000 5.20852 117 ASP A N 1
ATOM 1849 C CA . ASP A 1 117 ? 76.18590 8.66666 54.12083 1.000 5.62732 117 ASP A CA 1
ATOM 1850 C C . ASP A 1 117 ? 75.27613 9.14118 55.25299 1.000 4.87526 117 ASP A C 1
ATOM 1851 O O . ASP A 1 117 ? 75.69304 9.20406 56.41025 1.000 5.56553 117 ASP A O 1
ATOM 1860 N N . THR A 1 118 ? 74.01926 9.45116 54.92057 1.000 3.76914 118 THR A N 1
ATOM 1861 C CA . THR A 1 118 ? 73.04638 9.88648 55.91287 1.000 3.61167 118 THR A CA 1
ATOM 1862 C C . THR A 1 118 ? 71.75182 9.10886 55.75270 1.000 3.14313 118 THR A C 1
ATOM 1863 O O . THR A 1 118 ? 71.44073 8.59578 54.67443 1.000 3.87411 118 THR A O 1
ATOM 1874 N N . VAL A 1 119 ? 70.98648 9.05555 56.84458 1.000 2.63569 119 VAL A N 1
ATOM 1875 C CA . VAL A 1 119 ? 69.62548 8.53874 56.83014 1.000 2.79363 119 VAL A CA 1
ATOM 1876 C C . VAL A 1 119 ? 68.67626 9.61730 57.34429 1.000 2.57659 119 VAL A C 1
ATOM 1877 O O . VAL A 1 119 ? 69.01367 10.38079 58.25645 1.000 3.04633 119 VAL A O 1
ATOM 1890 N N . LEU A 1 120 ? 67.46432 9.64377 56.79447 1.000 2.52475 120 LEU A N 1
ATOM 1891 C CA . LEU A 1 120 ? 66.45309 10.57313 57.27281 1.000 2.54240 120 LEU A CA 1
ATOM 1892 C C . LEU A 1 120 ? 65.96656 10.18222 58.66950 1.000 2.20662 120 LEU A C 1
ATOM 1893 O O . LEU A 1 120 ? 65.99873 9.01835 59.06709 1.000 3.34638 120 LEU A O 1
ATOM 1909 N N . VAL A 1 121 ? 65.46936 11.18737 59.38620 1.000 2.41085 121 VAL A N 1
ATOM 1910 C CA . VAL A 1 121 ? 64.96122 11.06247 60.74546 1.000 2.43342 121 VAL A CA 1
ATOM 1911 C C . VAL A 1 121 ? 63.62879 11.79694 60.82416 1.000 2.18164 121 VAL A C 1
ATOM 1912 O O . VAL A 1 121 ? 63.52146 12.94114 60.36500 1.000 3.01932 121 VAL A O 1
ATOM 1925 N N . SER A 1 122 ? 62.63324 11.15957 61.43315 1.000 2.47747 122 SER A N 1
ATOM 1926 C CA . SER A 1 122 ? 61.37569 11.80125 61.79526 1.000 2.50832 122 SER A CA 1
ATOM 1927 C C . SER A 1 122 ? 61.09750 11.42528 63.24256 1.000 3.00615 122 SER A C 1
ATOM 1928 O O . SER A 1 122 ? 60.89017 10.24580 63.54846 1.000 3.47477 122 SER A O 1
ATOM 1936 N N . ARG A 1 123 ? 61.10090 12.41735 64.13125 1.000 3.36723 123 ARG A N 1
ATOM 1937 C CA . ARG A 1 123 ? 61.00542 12.15810 65.55976 1.000 3.27675 123 ARG A CA 1
ATOM 1938 C C . ARG A 1 123 ? 60.18372 13.24920 66.22677 1.000 4.06833 123 ARG A C 1
ATOM 1939 O O . ARG A 1 123 ? 59.93820 14.31456 65.65784 1.000 4.56034 123 ARG A O 1
ATOM 1960 N N . THR A 1 124 ? 59.78221 12.97816 67.46855 1.000 5.26911 124 THR A N 1
ATOM 1961 C CA . THR A 1 124 ? 59.09408 13.95892 68.29809 1.000 5.76938 124 THR A CA 1
ATOM 1962 C C . THR A 1 124 ? 59.85264 14.23787 69.59241 1.000 6.86612 124 THR A C 1
ATOM 1963 O O . THR A 1 124 ? 59.31707 14.91173 70.48063 1.000 8.65328 124 THR A O 1
ATOM 1974 N N . SER A 1 125 ? 61.09463 13.76450 69.69716 1.000 6.39361 125 SER A N 1
ATOM 1975 C CA . SER A 1 125 ? 61.90391 13.84118 70.90842 1.000 7.49438 125 SER A CA 1
ATOM 1976 C C . SER A 1 125 ? 62.78002 15.08732 70.97803 1.000 6.52540 125 SER A C 1
ATOM 1977 O O . SER A 1 125 ? 63.55379 15.23742 71.93361 1.000 9.70827 125 SER A O 1
ATOM 1985 N N . THR A 1 126 ? 62.67959 15.97288 69.99332 1.000 7.24379 126 THR A N 1
ATOM 1986 C CA . THR A 1 126 ? 63.34492 17.26282 69.98256 1.000 7.25340 126 THR A CA 1
ATOM 1987 C C . THR A 1 126 ? 62.32171 18.31597 69.57656 1.000 7.12556 126 THR A C 1
ATOM 1988 O O . THR A 1 126 ? 61.19288 18.00012 69.19071 1.000 8.32875 126 THR A O 1
ATOM 1999 N N . GLY A 1 127 ? 62.72194 19.58148 69.65741 1.000 8.19079 127 GLY A N 1
ATOM 2000 C CA . GLY A 1 127 ? 61.87190 20.64643 69.17378 1.000 8.59195 127 GLY A CA 1
ATOM 2001 C C . GLY A 1 127 ? 61.66937 20.56966 67.67174 1.000 7.31635 127 GLY A C 1
ATOM 2002 O O . GLY A 1 127 ? 62.42543 19.91588 66.94958 1.000 7.21672 127 GLY A O 1
ATOM 2006 N N . THR A 1 128 ? 60.63034 21.26816 67.19287 1.000 7.73465 128 THR A N 1
ATOM 2007 C CA . THR A 1 128 ? 60.22354 21.11061 65.80064 1.000 7.48329 128 THR A CA 1
ATOM 2008 C C . THR A 1 128 ? 61.31072 21.51633 64.81432 1.000 6.80355 128 THR A C 1
ATOM 2009 O O . THR A 1 128 ? 61.32418 20.98584 63.70242 1.000 6.66102 128 THR A O 1
ATOM 2020 N N . ASP A 1 129 ? 62.24176 22.39460 65.18941 1.000 7.60738 129 ASP A N 1
ATOM 2021 C CA . ASP A 1 129 ? 63.28423 22.79217 64.25057 1.000 7.78502 129 ASP A CA 1
ATOM 2022 C C . ASP A 1 129 ? 64.17959 21.62369 63.84033 1.000 6.79507 129 ASP A C 1
ATOM 2023 O O . ASP A 1 129 ? 64.84214 21.69951 62.79798 1.000 7.61274 129 ASP A O 1
ATOM 2032 N N . THR A 1 130 ? 64.24671 20.55904 64.65146 1.000 6.34988 130 THR A N 1
ATOM 2033 C CA . THR A 1 130 ? 65.12841 19.43367 64.35935 1.000 6.17694 130 THR A CA 1
ATOM 2034 C C . THR A 1 130 ? 64.40092 18.09016 64.43311 1.000 4.82594 130 THR A C 1
ATOM 2035 O O . THR A 1 130 ? 65.04835 17.04792 64.59341 1.000 4.60763 130 THR A O 1
ATOM 2046 N N . GLN A 1 131 ? 63.07262 18.07859 64.27214 1.000 4.64289 131 GLN A N 1
ATOM 2047 C CA . GLN A 1 131 ? 62.32303 16.82485 64.25648 1.000 4.03201 131 GLN A CA 1
ATOM 2048 C C . GLN A 1 131 ? 62.44917 16.06494 62.94291 1.000 3.27313 131 GLN A C 1
ATOM 2049 O O . GLN A 1 131 ? 62.30453 14.83430 62.93933 1.000 3.79694 131 GLN A O 1
ATOM 2063 N N . VAL A 1 132 ? 62.65367 16.76647 61.82918 1.000 3.36389 132 VAL A N 1
ATOM 2064 C CA . VAL A 1 132 ? 62.85072 16.14749 60.52106 1.000 3.07477 132 VAL A CA 1
ATOM 2065 C C . VAL A 1 132 ? 64.26816 16.52588 60.11772 1.000 3.46307 132 VAL A C 1
ATOM 2066 O O . VAL A 1 132 ? 64.55323 17.69960 59.84178 1.000 4.93526 132 VAL A O 1
ATOM 2079 N N . ILE A 1 133 ? 65.16991 15.55631 60.15036 1.000 3.29519 133 ILE A N 1
ATOM 2080 C CA . ILE A 1 133 ? 66.60111 15.83500 60.05174 1.000 3.69654 133 ILE A CA 1
ATOM 2081 C C . ILE A 1 133 ? 67.25212 14.58482 59.47102 1.000 2.64400 133 ILE A C 1
ATOM 2082 O O . ILE A 1 133 ? 66.58586 13.78153 58.81144 1.000 2.95022 133 ILE A O 1
ATOM 2098 N N . ASN A 1 134 ? 68.55851 14.42815 59.66337 1.000 2.95841 134 ASN A N 1
ATOM 2099 C CA . ASN A 1 134 ? 69.22917 13.20701 59.26318 1.000 2.86922 134 ASN A CA 1
ATOM 2100 C C . ASN A 1 134 ? 70.28240 12.85545 60.30010 1.000 2.67019 134 ASN A C 1
ATOM 2101 O O . ASN A 1 134 ? 70.49227 13.58686 61.27289 1.000 3.73112 134 ASN A O 1
ATOM 2112 N N . TYR A 1 135 ? 70.90990 11.70534 60.09539 1.000 3.14429 135 TYR A N 1
ATOM 2113 C CA . TYR A 1 135 ? 71.86684 11.13046 61.02628 1.000 3.71521 135 TYR A CA 1
ATOM 2114 C C . TYR A 1 135 ? 72.85777 10.32569 60.20409 1.000 3.64086 135 TYR A C 1
ATOM 2115 O O . TYR A 1 135 ? 72.49465 9.82399 59.13789 1.000 3.71735 135 TYR A O 1
ATOM 2133 N N . PRO A 1 136 ? 74.10526 10.16829 60.65805 1.000 4.24779 136 PRO A N 1
ATOM 2134 C CA . PRO A 1 136 ? 75.05941 9.39295 59.85061 1.000 4.38009 136 PRO A CA 1
ATOM 2135 C C . PRO A 1 136 ? 74.57827 7.95986 59.68903 1.000 4.56198 136 PRO A C 1
ATOM 2136 O O . PRO A 1 136 ? 74.09563 7.33774 60.63992 1.000 6.03808 136 PRO A O 1
ATOM 2147 N N . ALA A 1 137 ? 74.72609 7.42745 58.47533 1.000 4.67806 137 ALA A N 1
ATOM 2148 C CA . ALA A 1 137 ? 74.10552 6.15871 58.11686 1.000 4.89717 137 ALA A CA 1
ATOM 2149 C C . ALA A 1 137 ? 74.89376 4.94355 58.56310 1.000 5.84500 137 ALA A C 1
ATOM 2150 O O . ALA A 1 137 ? 74.33110 3.83919 58.59953 1.000 6.56384 137 ALA A O 1
ATOM 2157 N N . THR A 1 138 ? 76.17310 5.10861 58.86933 1.000 6.42491 138 THR A N 1
ATOM 2158 C CA . THR A 1 138 ? 77.05113 3.99876 59.21561 1.000 8.14797 138 THR A CA 1
ATOM 2159 C C . THR A 1 138 ? 77.36833 4.08111 60.70101 1.000 9.06540 138 THR A C 1
ATOM 2160 O O . THR A 1 138 ? 78.50992 3.92722 61.12754 1.000 11.59260 138 THR A O 1
ATOM 2171 N N . SER A 1 139 ? 76.32979 4.34025 61.48770 1.000 9.18166 139 SER A N 1
ATOM 2172 C CA . SER A 1 139 ? 76.39771 4.59023 62.92031 1.000 10.71298 139 SER A CA 1
ATOM 2173 C C . SER A 1 139 ? 75.27004 3.83368 63.61343 1.000 9.19344 139 SER A C 1
ATOM 2174 O O . SER A 1 139 ? 74.81892 2.79629 63.11429 1.000 9.94469 139 SER A O 1
ATOM 2182 N N . ALA A 1 140 ? 74.82622 4.31903 64.77203 1.000 8.15193 140 ALA A N 1
ATOM 2183 C CA . ALA A 1 140 ? 73.75211 3.65981 65.49850 1.000 7.74971 140 ALA A CA 1
ATOM 2184 C C . ALA A 1 140 ? 72.44550 3.76272 64.72181 1.000 6.69997 140 ALA A C 1
ATOM 2185 O O . ALA A 1 140 ? 72.20211 4.72833 63.98793 1.000 7.82605 140 ALA A O 1
ATOM 2192 N N . LYS A 1 141 ? 71.59618 2.75485 64.89009 1.000 7.07115 141 LYS A N 1
ATOM 2193 C CA . LYS A 1 141 ? 70.25765 2.74961 64.32535 1.000 6.98375 141 LYS A CA 1
ATOM 2194 C C . LYS A 1 141 ? 69.23515 3.00150 65.42698 1.000 6.20070 141 LYS A C 1
ATOM 2195 O O . LYS A 1 141 ? 69.34948 2.45998 66.53189 1.000 9.56260 141 LYS A O 1
ATOM 2214 N N . TYR A 1 142 ? 68.23787 3.82702 65.12137 1.000 4.93613 142 TYR A N 1
ATOM 2215 C CA . TYR A 1 142 ? 67.18337 4.19707 66.04950 1.000 5.25790 142 TYR A CA 1
ATOM 2216 C C . TYR A 1 142 ? 65.83879 4.07502 65.33991 1.000 4.21895 142 TYR A C 1
ATOM 2217 O O . TYR A 1 142 ? 65.75256 4.19542 64.11436 1.000 4.10868 142 TYR A O 1
ATOM 2235 N N . ASP A 1 143 ? 64.77667 3.87256 66.12952 1.000 4.45258 143 ASP A N 1
ATOM 2236 C CA . ASP A 1 143 ? 63.43494 3.74215 65.56363 1.000 4.49200 143 ASP A CA 1
ATOM 2237 C C . ASP A 1 143 ? 63.05819 4.94541 64.70132 1.000 3.32107 143 ASP A C 1
ATOM 2238 O O . ASP A 1 143 ? 62.30360 4.79486 63.73056 1.000 3.46174 143 ASP A O 1
ATOM 2247 N N . ASP A 1 144 ? 63.54907 6.14143 65.05482 1.000 3.24210 144 ASP A N 1
ATOM 2248 C CA . ASP A 1 144 ? 63.16484 7.35643 64.34565 1.000 2.82324 144 ASP A CA 1
ATOM 2249 C C . ASP A 1 144 ? 63.81524 7.48433 62.97114 1.000 2.34063 144 ASP A C 1
ATOM 2250 O O . ASP A 1 144 ? 63.51500 8.43575 62.24414 1.000 2.98515 144 ASP A O 1
ATOM 2259 N N . GLN A 1 145 ? 64.62370 6.50532 62.57868 1.000 2.52810 145 GLN A N 1
ATOM 2260 C CA . GLN A 1 145 ? 65.15808 6.40632 61.23008 1.000 2.60284 145 GLN A CA 1
ATOM 2261 C C . GLN A 1 145 ? 64.31895 5.49888 60.34876 1.000 2.32244 145 GLN A C 1
ATOM 2262 O O . GLN A 1 145 ? 64.64047 5.32745 59.16901 1.000 3.18777 145 GLN A O 1
ATOM 2276 N N . TYR A 1 146 ? 63.28328 4.87468 60.89211 1.000 2.52087 146 TYR A N 1
ATOM 2277 C CA . TYR A 1 146 ? 62.48439 3.93195 60.12756 1.000 2.69324 146 TYR A CA 1
ATOM 2278 C C . TYR A 1 146 ? 61.17467 4.56024 59.68032 1.000 2.51886 146 TYR A C 1
ATOM 2279 O O . TYR A 1 146 ? 60.53127 5.31843 60.41752 1.000 3.27363 146 TYR A O 1
ATOM 2297 N N . PHE A 1 147 ? 60.79734 4.21526 58.45184 1.000 2.65316 147 PHE A N 1
ATOM 2298 C CA . PHE A 1 147 ? 59.61486 4.70040 57.77780 1.000 2.57459 147 PHE A CA 1
ATOM 2299 C C . PHE A 1 147 ? 58.90285 3.52282 57.12436 1.000 2.77475 147 PHE A C 1
ATOM 2300 O O . PHE A 1 147 ? 59.50322 2.48121 56.84353 1.000 3.21757 147 PHE A O 1
ATOM 2317 N N . THR A 1 148 ? 57.61923 3.71316 56.85476 1.000 3.24332 148 THR A N 1
ATOM 2318 C CA . THR A 1 148 ? 56.88808 2.80882 55.98557 1.000 3.38395 148 THR A CA 1
ATOM 2319 C C . THR A 1 148 ? 56.05020 3.61927 55.01474 1.000 3.35611 148 THR A C 1
ATOM 2320 O O . THR A 1 148 ? 55.89681 4.83638 55.13777 1.000 4.07332 148 THR A O 1
ATOM 2331 N N . ILE A 1 149 ? 55.50779 2.90408 54.04160 1.000 3.82365 149 ILE A N 1
ATOM 2332 C CA . ILE A 1 149 ? 54.70957 3.46607 52.96308 1.000 3.88912 149 ILE A CA 1
ATOM 2333 C C . ILE A 1 149 ? 53.24093 3.25687 53.28510 1.000 4.32148 149 ILE A C 1
ATOM 2334 O O . ILE A 1 149 ? 52.82401 2.13632 53.60424 1.000 5.79159 149 ILE A O 1
ATOM 2350 N N . LEU A 1 150 ? 52.44751 4.32180 53.14548 1.000 4.69170 150 LEU A N 1
ATOM 2351 C CA . LEU A 1 150 ? 51.00541 4.28857 53.31530 1.000 5.63205 150 LEU A CA 1
ATOM 2352 C C . LEU A 1 150 ? 50.31842 4.73868 52.03331 1.000 5.86991 150 LEU A C 1
ATOM 2353 O O . LEU A 1 150 ? 50.80318 5.63289 51.32053 1.000 5.58256 150 LEU A O 1
ATOM 2369 N N . PHE A 1 151 ? 49.16308 4.13452 51.76670 1.000 6.62301 151 PHE A N 1
ATOM 2370 C CA . PHE A 1 151 ? 48.27880 4.56701 50.69666 1.000 7.16262 151 PHE A CA 1
ATOM 2371 C C . PHE A 1 151 ? 47.00100 5.21113 51.24190 1.000 8.41947 151 PHE A C 1
ATOM 2372 O O . PHE A 1 151 ? 46.03796 5.40304 50.49225 1.000 10.44716 151 PHE A O 1
ATOM 2389 N N . ASP A 1 152 ? 46.96856 5.51964 52.53276 1.000 9.19873 152 ASP A N 1
ATOM 2390 C CA . ASP A 1 152 ? 45.87983 6.25996 53.16397 1.000 10.58803 152 ASP A CA 1
ATOM 2391 C C . ASP A 1 152 ? 46.37907 6.72081 54.52903 1.000 13.73665 152 ASP A C 1
ATOM 2392 O O . ASP A 1 152 ? 47.58250 6.84828 54.70521 1.000 11.85353 152 ASP A O 1
#

Radius of gyration: 13.74 Å; Cα contacts (8 Å, |Δi|>4): 389; chains: 1; bounding box: 32×36×34 Å

InterPro domains:
  IPR035992 Ricin B-like lectins [SSF50370] (56-149)

Organism: Laccaria bicolor (strain S238N-H82 / ATCC MYA-4686) (NCBI:txid486041)

Nearest PDB structures (foldseek):
  8b97-assembly1_A  TM=1.007E+00  e=6.572E-30  Laccaria bicolor S238N-H53
  2y9g-assembly1_A  TM=9.687E-01  e=8.353E-19  Laetiporus sulphureus
  1w3a-assembly1_A  TM=9.575E-01  e=1.961E-17  Laetiporus sulphureus
  4i4s-assembly1_A  TM=9.271E-01  e=5.687E-15  Boletus edulis
  4i4q-assembly1_A  TM=9.172E-01  e=1.024E-14  Boletus edulis

B-factor: mean 7.85, std 5.85, range [1.42, 37.37]

Foldseek 3Di:
DQFDDDDAPAKWWKAAQAACWTWFADPDDPPRTATGNPVDDDQRRIWGWAADDDVLHSWTWTARPHPRWTWFAAPDDPPRIHTDHDRPPDLRRIWGFGQDDDVRHQKGWTASPVRQKTWFAHDPDDRVPRTHIDHNVDDDDSRRIIHIHPD